Protein AF-A0A0R3MGW6-F1 (afdb_monomer_lite)

Secondary structure (DSSP, 8-state):
--HHHHHHHHHHHHHHHHHHT-HHHHHHHHHHHHHTTS-SS--S--S------EEE-TTS-EEES-HHHHHHHS-----S-----------------

Radius of gyration: 27.85 Å; chains: 1; bounding box: 47×80×57 Å

pLDDT: mean 71.76, std 18.61, range [42.38, 97.38]

Foldseek 3Di:
DDLVVLLVCLVVQLVVCVVVVNVVSNVSSVVSNVVSVDDPDDPPDDPPDPQQDWDADPVRDTDGPDPVVVVVVVPPPPPDDDPDDDPPDPPPDDDDD

Structure (mmCIF, N/CA/C/O backbone):
data_AF-A0A0R3MGW6-F1
#
_entry.id   AF-A0A0R3MGW6-F1
#
loop_
_atom_site.group_PDB
_atom_site.id
_atom_site.type_symbol
_atom_site.label_atom_id
_atom_site.label_alt_id
_atom_site.label_comp_id
_atom_site.label_asym_id
_atom_site.label_entity_id
_atom_site.label_seq_id
_atom_site.pdbx_PDB_ins_code
_atom_site.Cartn_x
_atom_site.Cartn_y
_atom_site.Cartn_z
_atom_site.occupancy
_atom_site.B_iso_or_equiv
_atom_site.auth_seq_id
_atom_site.auth_comp_id
_atom_site.auth_asym_id
_atom_site.auth_atom_id
_atom_site.pdbx_PDB_model_num
ATOM 1 N N . MET A 1 1 ? 17.861 -0.201 8.178 1.00 60.50 1 MET A N 1
ATOM 2 C CA . MET A 1 1 ? 17.285 -1.544 7.972 1.00 60.50 1 MET A CA 1
ATOM 3 C C . MET A 1 1 ? 16.841 -1.646 6.514 1.00 60.50 1 MET A C 1
ATOM 5 O O . MET A 1 1 ? 17.104 -0.717 5.761 1.00 60.50 1 MET A O 1
ATOM 9 N N . SER A 1 2 ? 16.320 -2.786 6.049 1.00 82.12 2 SER A N 1
ATOM 10 C CA . SER A 1 2 ? 15.830 -2.898 4.665 1.00 82.12 2 SER A CA 1
ATOM 11 C C . SER A 1 2 ? 14.395 -2.380 4.576 1.00 82.12 2 SER A C 1
ATOM 13 O O . SER A 1 2 ? 13.575 -2.747 5.414 1.00 82.12 2 SER A O 1
ATOM 15 N N . LYS A 1 3 ? 14.057 -1.643 3.509 1.00 82.44 3 LYS A N 1
ATOM 16 C CA . LYS A 1 3 ? 12.696 -1.125 3.250 1.00 82.44 3 LYS A CA 1
ATOM 17 C C . LYS A 1 3 ? 11.611 -2.208 3.261 1.00 82.44 3 LYS A C 1
ATOM 19 O O . LYS A 1 3 ? 10.442 -1.922 3.490 1.00 82.44 3 LYS A O 1
ATOM 24 N N . PHE A 1 4 ? 11.981 -3.460 2.983 1.00 85.62 4 PHE A N 1
ATOM 25 C CA . PHE A 1 4 ? 11.061 -4.593 3.079 1.00 85.62 4 PHE A CA 1
ATOM 26 C C . PHE A 1 4 ? 10.688 -4.918 4.532 1.00 85.62 4 PHE A C 1
ATOM 28 O O . PHE A 1 4 ? 9.523 -5.179 4.813 1.00 85.62 4 PHE A O 1
ATOM 35 N N . HIS A 1 5 ? 11.663 -4.872 5.447 1.00 87.00 5 HIS A N 1
ATOM 36 C CA . HIS A 1 5 ? 11.418 -5.109 6.872 1.00 87.00 5 HIS A CA 1
ATOM 37 C C . HIS A 1 5 ? 10.569 -3.982 7.466 1.00 87.00 5 HIS A C 1
ATOM 39 O O . HIS A 1 5 ? 9.573 -4.263 8.116 1.00 87.00 5 HIS A O 1
ATOM 45 N N . GLU A 1 6 ? 10.875 -2.727 7.131 1.00 87.56 6 GLU A N 1
ATOM 46 C CA . GLU A 1 6 ? 10.108 -1.555 7.585 1.00 87.56 6 GLU A CA 1
ATOM 47 C C . GLU A 1 6 ? 8.632 -1.632 7.153 1.00 87.56 6 GLU A C 1
ATOM 49 O O . GLU A 1 6 ? 7.725 -1.394 7.948 1.00 87.56 6 GLU A O 1
ATOM 54 N N . LYS A 1 7 ? 8.361 -2.061 5.912 1.00 90.75 7 LYS A N 1
ATOM 55 C CA . LYS A 1 7 ? 6.985 -2.276 5.430 1.00 90.75 7 LYS A CA 1
ATOM 56 C C . LYS A 1 7 ? 6.279 -3.437 6.129 1.00 90.75 7 LYS A C 1
ATOM 58 O O . LYS A 1 7 ? 5.091 -3.327 6.424 1.00 90.75 7 LYS A O 1
ATOM 63 N N . ALA A 1 8 ? 6.984 -4.540 6.375 1.00 93.00 8 ALA A N 1
ATOM 64 C CA . ALA A 1 8 ? 6.424 -5.692 7.076 1.00 93.00 8 ALA A CA 1
ATOM 65 C C . ALA A 1 8 ? 6.075 -5.347 8.533 1.00 93.00 8 ALA A C 1
ATOM 67 O O . ALA A 1 8 ? 5.005 -5.716 9.018 1.00 93.00 8 ALA A O 1
ATOM 68 N N . GLU A 1 9 ? 6.937 -4.590 9.211 1.00 92.75 9 GLU A N 1
ATOM 69 C CA . GLU A 1 9 ? 6.697 -4.082 10.563 1.00 92.75 9 GLU A CA 1
ATOM 70 C C . GLU A 1 9 ? 5.496 -3.132 10.595 1.00 92.75 9 GLU A C 1
ATOM 72 O O . GLU A 1 9 ? 4.579 -3.327 11.395 1.00 92.75 9 GLU A O 1
ATOM 77 N N . ALA A 1 10 ? 5.440 -2.174 9.667 1.00 94.62 10 ALA A N 1
ATOM 78 C CA . ALA A 1 10 ? 4.328 -1.239 9.534 1.00 94.62 10 ALA A CA 1
ATOM 79 C C . ALA A 1 10 ? 2.981 -1.959 9.329 1.00 94.62 10 ALA A C 1
ATOM 81 O O . ALA A 1 10 ? 1.997 -1.673 10.014 1.00 94.62 10 ALA A O 1
ATOM 82 N N . GLN A 1 11 ? 2.943 -2.951 8.435 1.00 95.00 11 GLN A N 1
ATOM 83 C CA . GLN A 1 11 ? 1.746 -3.757 8.195 1.00 95.00 11 GLN A CA 1
ATOM 84 C C . GLN A 1 11 ? 1.352 -4.574 9.433 1.00 95.00 11 GLN A C 1
ATOM 86 O O . GLN A 1 11 ? 0.171 -4.656 9.774 1.00 95.00 11 GLN A O 1
ATOM 91 N N . THR A 1 12 ? 2.332 -5.152 10.127 1.00 95.81 12 THR A N 1
ATOM 92 C CA . THR A 1 12 ? 2.097 -5.940 11.344 1.00 95.81 12 THR A CA 1
ATOM 93 C C . THR A 1 12 ? 1.451 -5.085 12.435 1.00 95.81 12 THR A C 1
ATOM 95 O O . THR A 1 12 ? 0.478 -5.519 13.051 1.00 95.81 12 THR A O 1
ATOM 98 N N . LYS A 1 13 ? 1.913 -3.840 12.618 1.00 97.00 13 LYS A N 1
ATOM 99 C CA . LYS A 1 13 ? 1.319 -2.884 13.568 1.00 97.00 13 LYS A CA 1
ATOM 100 C C . LYS A 1 13 ? -0.133 -2.554 13.242 1.00 97.00 13 LYS A C 1
ATOM 102 O O . LYS A 1 13 ? -0.968 -2.553 14.139 1.00 97.00 13 LYS A O 1
ATOM 107 N N . GLN A 1 14 ? -0.464 -2.359 11.965 1.00 96.12 14 GLN A N 1
ATOM 108 C CA . GLN A 1 14 ? -1.852 -2.111 11.561 1.00 96.12 14 GLN A CA 1
ATOM 109 C C . GLN A 1 14 ? -2.765 -3.301 11.875 1.00 96.12 14 GLN A C 1
ATOM 111 O O . GLN A 1 14 ? -3.852 -3.108 12.415 1.00 96.12 14 GLN A O 1
ATOM 116 N N . ILE A 1 15 ? -2.325 -4.524 11.558 1.00 96.75 15 ILE A N 1
ATOM 117 C CA . ILE A 1 15 ? -3.109 -5.743 11.801 1.00 96.75 15 ILE A CA 1
ATOM 118 C C . ILE A 1 15 ? -3.320 -5.945 13.306 1.00 96.75 15 ILE A C 1
ATOM 120 O O . ILE A 1 15 ? -4.451 -6.129 13.749 1.00 96.75 15 ILE A O 1
ATOM 124 N N . ILE A 1 16 ? -2.251 -5.867 14.105 1.00 97.31 16 ILE A N 1
ATOM 125 C CA . ILE A 1 16 ? -2.330 -6.041 15.562 1.00 97.31 16 ILE A CA 1
ATOM 126 C C . ILE A 1 16 ? -3.162 -4.932 16.211 1.00 97.31 16 ILE A C 1
ATOM 128 O O . ILE A 1 16 ? -4.022 -5.232 17.035 1.00 97.31 16 ILE A O 1
ATOM 132 N N . GLY A 1 17 ? -2.978 -3.674 15.806 1.00 97.31 17 GLY A N 1
ATOM 133 C CA . GLY A 1 17 ? -3.750 -2.550 16.332 1.00 97.31 17 GLY A CA 1
ATOM 134 C C . GLY A 1 17 ? -5.251 -2.692 16.073 1.00 97.31 17 GLY A C 1
ATOM 135 O O . GLY A 1 17 ? -6.045 -2.485 16.984 1.00 97.31 17 GLY A O 1
ATOM 136 N N . GLN A 1 18 ? -5.657 -3.149 14.881 1.00 96.31 18 GLN A N 1
ATOM 137 C CA . GLN A 1 18 ? -7.070 -3.438 14.592 1.00 96.31 18 GLN A CA 1
ATOM 138 C C . GLN A 1 18 ? -7.623 -4.565 15.467 1.00 96.31 18 GLN A C 1
ATOM 140 O O . GLN A 1 18 ? -8.745 -4.458 15.955 1.00 96.31 18 GLN A O 1
ATOM 145 N N . MET A 1 19 ? -6.842 -5.630 15.686 1.00 95.94 19 MET A N 1
ATOM 146 C CA . MET A 1 19 ? -7.259 -6.749 16.539 1.00 95.94 19 MET A CA 1
ATOM 147 C C . MET A 1 19 ? -7.439 -6.333 18.003 1.00 95.94 19 MET A C 1
ATOM 149 O O . MET A 1 19 ? -8.319 -6.859 18.679 1.00 95.94 19 MET A O 1
ATOM 153 N N . LEU A 1 20 ? -6.612 -5.406 18.492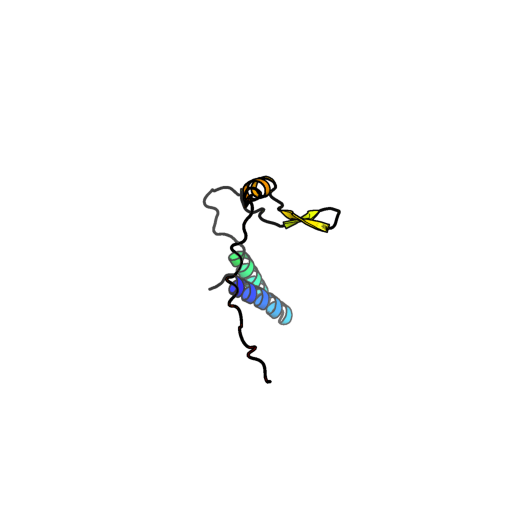 1.00 96.62 20 LEU A N 1
ATOM 154 C CA . LEU A 1 20 ? -6.650 -4.926 19.875 1.00 96.62 20 LEU A CA 1
ATOM 155 C C . LEU A 1 20 ? -7.589 -3.729 20.086 1.00 96.62 20 LEU A C 1
ATOM 157 O O . LEU A 1 20 ? -7.896 -3.402 21.229 1.00 96.62 20 LEU A O 1
ATOM 161 N N . GLY A 1 21 ? -8.036 -3.073 19.012 1.00 96.50 21 GLY A N 1
ATOM 162 C CA . GLY A 1 21 ? -8.731 -1.786 19.098 1.00 96.50 21 GLY A CA 1
ATOM 163 C C . GLY A 1 21 ? -7.813 -0.629 19.512 1.00 96.50 21 GLY A C 1
ATOM 164 O O . GLY A 1 21 ? -8.290 0.363 20.054 1.00 96.50 21 GLY A O 1
ATOM 165 N N . ASP A 1 22 ? -6.503 -0.755 19.283 1.00 97.38 22 ASP A N 1
ATOM 166 C CA . ASP A 1 22 ? -5.516 0.288 19.569 1.00 97.38 22 ASP A CA 1
ATOM 167 C C . ASP A 1 22 ? -5.311 1.174 18.334 1.00 97.38 22 ASP A C 1
ATOM 169 O O . ASP A 1 22 ? -4.546 0.859 17.417 1.00 97.38 22 ASP A O 1
ATOM 173 N N . GLU A 1 23 ? -6.020 2.301 18.308 1.00 95.69 23 GLU A N 1
ATOM 174 C CA . GLU A 1 23 ? -5.964 3.258 17.203 1.00 95.69 23 GLU A CA 1
ATOM 175 C C . GLU A 1 23 ? -4.588 3.917 17.050 1.00 95.69 23 GLU A C 1
ATOM 177 O O . GLU A 1 23 ? -4.195 4.231 15.923 1.00 95.69 23 GLU A O 1
ATOM 182 N N . LEU A 1 24 ? -3.831 4.087 18.142 1.00 96.88 24 LEU A N 1
ATOM 183 C CA . LEU A 1 24 ? -2.495 4.685 18.092 1.00 96.88 24 LEU A CA 1
ATOM 184 C C . LEU A 1 24 ? -1.525 3.754 17.373 1.00 96.88 24 LEU A C 1
ATOM 186 O O . LEU A 1 24 ? -0.777 4.203 16.507 1.00 96.88 24 LEU A O 1
ATOM 190 N N . LEU A 1 25 ? -1.596 2.454 17.660 1.00 96.06 25 LEU A N 1
ATOM 191 C CA . LEU A 1 25 ? -0.767 1.455 16.991 1.00 96.06 25 LEU A CA 1
ATOM 192 C C . LEU A 1 25 ? -1.118 1.322 15.502 1.00 96.06 25 LEU A C 1
ATOM 194 O O . LEU A 1 25 ? -0.233 1.199 14.650 1.00 96.06 25 LEU A O 1
ATOM 198 N N . VAL A 1 26 ? -2.412 1.388 15.164 1.00 96.56 26 VAL A N 1
ATOM 199 C CA . VAL A 1 26 ? -2.852 1.431 13.760 1.00 96.56 26 VAL A CA 1
ATOM 200 C C . VAL A 1 26 ? -2.296 2.667 13.059 1.00 96.56 26 VAL A C 1
ATOM 202 O O . VAL A 1 26 ? -1.847 2.570 11.915 1.00 96.56 26 VAL A O 1
ATOM 205 N N . GLN A 1 27 ? -2.333 3.822 13.722 1.00 94.06 27 GLN A N 1
ATOM 206 C CA . GLN A 1 27 ? -1.835 5.074 13.170 1.00 94.06 27 GLN A CA 1
ATOM 207 C C . GLN A 1 27 ? -0.314 5.038 12.978 1.00 94.06 27 GLN A C 1
ATOM 209 O O . GLN A 1 27 ? 0.161 5.346 11.888 1.00 94.06 27 GLN A O 1
ATOM 214 N N . GLU A 1 28 ? 0.434 4.532 13.958 1.00 92.88 28 GLU A N 1
ATOM 215 C CA . GLU A 1 28 ? 1.881 4.329 13.859 1.00 92.88 28 GLU A CA 1
ATOM 216 C C . GLU A 1 28 ? 2.241 3.420 12.675 1.00 92.88 28 GLU A C 1
ATOM 218 O O . GLU A 1 28 ? 3.127 3.733 11.879 1.00 92.88 28 GLU A O 1
ATOM 223 N N . GLY A 1 29 ? 1.509 2.317 12.494 1.00 93.00 29 GLY A N 1
ATOM 224 C CA . GLY A 1 29 ? 1.695 1.435 11.346 1.00 93.00 29 GLY A CA 1
ATOM 225 C C . GLY A 1 29 ? 1.393 2.110 10.002 1.00 93.00 29 GLY A C 1
ATOM 226 O O . GLY A 1 29 ? 1.996 1.760 8.988 1.00 93.00 29 GLY A O 1
ATOM 227 N N . LYS A 1 30 ? 0.475 3.082 9.944 1.00 93.00 30 LYS A N 1
ATOM 228 C CA . LYS A 1 30 ? 0.213 3.866 8.721 1.00 93.00 30 LYS A CA 1
ATOM 229 C C . LYS A 1 30 ? 1.324 4.870 8.447 1.00 93.00 30 LYS A C 1
ATOM 231 O O . LYS A 1 30 ? 1.736 5.008 7.296 1.00 93.00 30 LYS A O 1
ATOM 236 N N . ASP A 1 31 ? 1.811 5.541 9.481 1.00 91.56 31 ASP A N 1
ATOM 237 C CA . ASP A 1 31 ? 2.854 6.555 9.354 1.00 91.56 31 ASP A CA 1
ATOM 238 C C . ASP A 1 31 ? 4.187 5.912 8.945 1.00 91.56 31 ASP A C 1
ATOM 240 O O . ASP A 1 31 ? 4.819 6.370 7.997 1.00 91.56 31 ASP A O 1
ATOM 244 N N . GLN A 1 32 ? 4.532 4.753 9.513 1.00 88.88 32 GLN A N 1
ATOM 245 C CA . GLN A 1 32 ? 5.711 3.981 9.096 1.00 88.88 32 GLN A CA 1
ATOM 246 C C . GLN A 1 32 ? 5.594 3.444 7.669 1.00 88.88 32 GLN A C 1
ATOM 248 O O . GLN A 1 32 ? 6.571 3.416 6.921 1.00 88.88 32 GLN A O 1
ATOM 253 N N . GLN A 1 33 ? 4.391 3.043 7.249 1.00 88.38 33 GLN A N 1
ATOM 254 C CA . GLN A 1 33 ? 4.165 2.645 5.863 1.00 88.38 33 GLN A CA 1
ATOM 255 C C . GLN A 1 33 ? 4.356 3.830 4.910 1.00 88.38 33 GLN A C 1
ATOM 257 O O . GLN A 1 33 ? 4.906 3.642 3.822 1.00 88.38 33 GLN A O 1
ATOM 262 N N . ARG A 1 34 ? 3.903 5.030 5.297 1.00 86.19 34 ARG A N 1
ATOM 263 C CA . ARG A 1 34 ? 4.097 6.260 4.522 1.00 86.19 34 ARG A CA 1
ATOM 264 C C . ARG A 1 34 ? 5.566 6.622 4.438 1.00 86.19 34 ARG A C 1
ATOM 266 O O . ARG A 1 34 ? 6.037 6.782 3.328 1.00 86.19 34 ARG A O 1
ATOM 273 N N . GLU A 1 35 ? 6.297 6.630 5.541 1.00 82.56 35 GLU A N 1
ATOM 274 C CA . GLU A 1 35 ? 7.733 6.930 5.563 1.00 82.56 35 GLU A CA 1
ATOM 275 C C . GLU A 1 35 ? 8.552 5.925 4.732 1.00 82.56 35 GLU A C 1
ATOM 277 O O . GLU A 1 35 ? 9.406 6.304 3.936 1.00 82.56 35 GLU A O 1
ATOM 282 N N . ALA A 1 36 ? 8.220 4.631 4.802 1.00 79.94 36 ALA A N 1
ATOM 283 C CA . ALA A 1 36 ? 8.861 3.602 3.979 1.00 79.94 36 ALA A CA 1
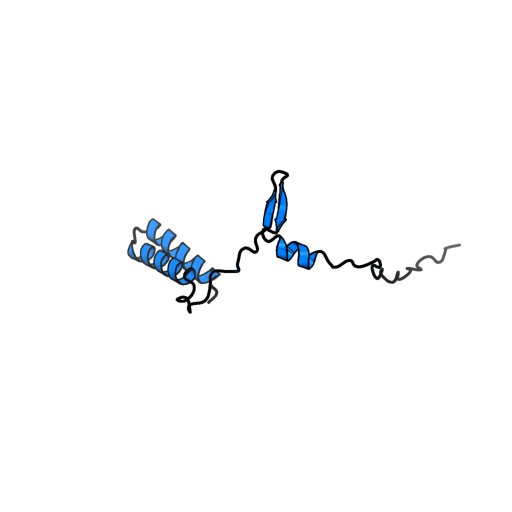ATOM 284 C C . ALA A 1 36 ? 8.451 3.648 2.487 1.00 79.94 36 ALA A C 1
ATOM 286 O O . ALA A 1 36 ? 9.027 2.933 1.651 1.00 79.94 36 ALA A O 1
ATOM 287 N N . THR A 1 37 ? 7.421 4.431 2.145 1.00 70.94 37 THR A N 1
ATOM 288 C CA . THR A 1 37 ? 6.894 4.596 0.779 1.00 70.94 37 THR A CA 1
ATOM 289 C C . THR A 1 37 ? 7.203 5.973 0.198 1.00 70.94 37 THR A C 1
ATOM 291 O O . THR A 1 37 ? 7.339 6.072 -1.022 1.00 70.94 37 THR A O 1
ATOM 294 N N . GLU A 1 38 ? 7.378 6.999 1.030 1.00 66.00 38 GLU A N 1
ATOM 295 C CA . GLU A 1 38 ? 7.865 8.305 0.625 1.00 66.00 38 GLU A CA 1
ATOM 296 C C . GLU A 1 38 ? 9.320 8.151 0.165 1.00 66.00 38 GLU A C 1
ATOM 298 O O . GLU A 1 38 ? 10.198 7.733 0.926 1.00 66.00 38 GLU A O 1
ATOM 303 N N . PRO A 1 39 ? 9.621 8.434 -1.113 1.00 53.53 39 PRO A N 1
ATOM 304 C CA . PRO A 1 39 ? 10.976 8.820 -1.448 1.00 53.53 39 PRO A CA 1
ATOM 305 C C . PRO A 1 39 ? 11.276 10.117 -0.681 1.00 53.53 39 PRO A C 1
ATOM 307 O O . PRO A 1 39 ? 10.383 10.950 -0.534 1.00 53.53 39 PRO A O 1
ATOM 310 N N . GLU A 1 40 ? 12.510 10.284 -0.194 1.00 53.81 40 GLU A N 1
ATOM 311 C CA . GLU A 1 40 ? 12.991 11.556 0.364 1.00 53.81 40 GLU A CA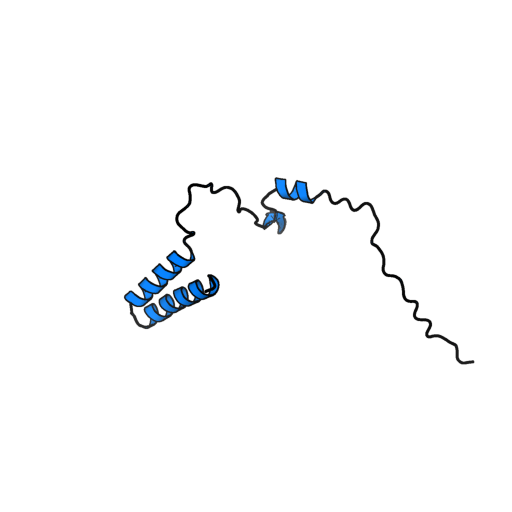 1
ATOM 312 C C . GLU A 1 40 ? 12.466 12.768 -0.427 1.00 53.81 40 GLU A C 1
ATOM 314 O O . GLU A 1 40 ? 12.290 12.646 -1.649 1.00 53.81 40 GLU A O 1
ATOM 319 N N . PRO A 1 41 ? 12.230 13.930 0.226 1.00 51.84 41 PRO A N 1
ATOM 320 C CA . PRO A 1 41 ? 11.671 15.102 -0.436 1.00 51.84 41 PRO A CA 1
ATOM 321 C C . PRO A 1 41 ? 12.404 15.340 -1.756 1.00 51.84 41 PRO A C 1
ATOM 323 O O . PRO A 1 41 ? 13.640 15.339 -1.770 1.00 51.84 41 PRO A O 1
ATOM 326 N N . PRO A 1 42 ? 11.677 15.507 -2.875 1.00 44.50 42 PRO A N 1
ATOM 327 C CA . PRO A 1 42 ? 12.297 15.546 -4.180 1.00 44.50 42 PRO A CA 1
ATOM 328 C C . PRO A 1 42 ? 13.249 16.736 -4.216 1.00 44.50 42 PRO A C 1
ATOM 330 O O . PRO A 1 42 ? 12.835 17.896 -4.296 1.00 44.50 42 PRO A O 1
ATOM 333 N N . ALA A 1 43 ? 14.551 16.448 -4.219 1.00 44.97 43 ALA A N 1
ATOM 334 C CA . ALA A 1 43 ? 15.485 17.295 -4.926 1.00 44.97 43 ALA A CA 1
ATOM 335 C C . ALA A 1 43 ? 14.893 17.452 -6.331 1.00 44.97 43 ALA A C 1
ATOM 337 O O . ALA A 1 43 ? 14.803 16.480 -7.078 1.00 44.97 43 ALA A O 1
ATOM 338 N N . LYS A 1 44 ? 14.365 18.648 -6.619 1.00 49.97 44 LYS A N 1
ATOM 339 C CA . LYS A 1 44 ? 13.735 19.039 -7.885 1.00 49.97 44 LYS A CA 1
ATOM 340 C C . LYS A 1 44 ? 14.474 18.385 -9.056 1.00 49.97 44 LYS A C 1
ATOM 342 O O . LYS A 1 44 ? 15.565 18.818 -9.415 1.00 49.97 44 LYS A O 1
ATOM 347 N N . GLY A 1 45 ? 13.895 17.328 -9.617 1.00 42.38 45 GLY A N 1
ATOM 348 C CA . GLY A 1 45 ? 14.661 16.438 -10.483 1.00 42.38 45 GLY A CA 1
ATOM 349 C C . GLY A 1 45 ? 13.836 15.330 -11.120 1.00 42.38 45 GLY A C 1
ATOM 350 O O . GLY A 1 45 ? 14.208 14.174 -11.010 1.00 42.38 45 GLY A O 1
ATOM 351 N N . LYS A 1 46 ? 12.752 15.716 -11.801 1.00 44.31 46 LYS A N 1
ATOM 352 C CA . LYS A 1 46 ? 12.133 15.009 -12.937 1.00 44.31 46 LYS A CA 1
ATOM 353 C C . LYS A 1 46 ? 11.722 13.542 -12.718 1.00 44.31 46 LYS A C 1
ATOM 355 O O . LYS A 1 46 ? 12.509 12.610 -12.864 1.00 44.31 46 LYS A O 1
ATOM 360 N N . ASP A 1 47 ? 10.416 13.370 -12.539 1.00 49.34 47 ASP A N 1
ATOM 361 C CA . ASP A 1 47 ? 9.644 12.149 -12.800 1.00 49.34 47 ASP A CA 1
ATOM 362 C C . ASP A 1 47 ? 9.660 11.740 -14.290 1.00 49.34 47 ASP A C 1
ATOM 364 O O . ASP A 1 47 ? 8.639 11.728 -14.970 1.00 49.34 47 ASP A O 1
ATOM 368 N N . GLU A 1 48 ? 10.823 11.377 -14.827 1.00 53.12 48 GLU A N 1
ATOM 369 C CA . GLU A 1 48 ? 10.951 10.824 -16.180 1.00 53.12 48 GLU A CA 1
ATOM 370 C C . GLU A 1 48 ? 11.917 9.632 -16.143 1.00 53.12 48 GLU A C 1
ATOM 372 O O . GLU A 1 48 ? 13.117 9.799 -16.344 1.00 53.12 48 GLU A O 1
ATOM 377 N N . GLY A 1 49 ? 11.444 8.405 -15.871 1.00 52.62 49 GLY A N 1
ATOM 378 C CA . GLY A 1 49 ? 12.326 7.251 -16.124 1.00 52.62 49 GLY A CA 1
ATOM 379 C C . GLY A 1 49 ? 12.084 5.906 -15.447 1.00 52.62 49 GLY A C 1
ATOM 380 O O . GLY A 1 49 ? 13.033 5.125 -15.365 1.00 52.62 49 GLY A O 1
ATOM 381 N N . LYS A 1 50 ? 10.884 5.572 -14.961 1.00 60.47 50 LYS A N 1
ATOM 382 C CA . LYS A 1 50 ? 10.644 4.232 -14.382 1.00 60.47 50 LYS A CA 1
ATOM 383 C C . LYS A 1 50 ? 9.396 3.540 -14.920 1.00 60.47 50 LYS A C 1
ATOM 385 O O . LYS A 1 50 ? 8.613 3.011 -14.146 1.00 60.47 50 LYS A O 1
ATOM 390 N N . ASP A 1 51 ? 9.248 3.476 -16.240 1.00 58.00 51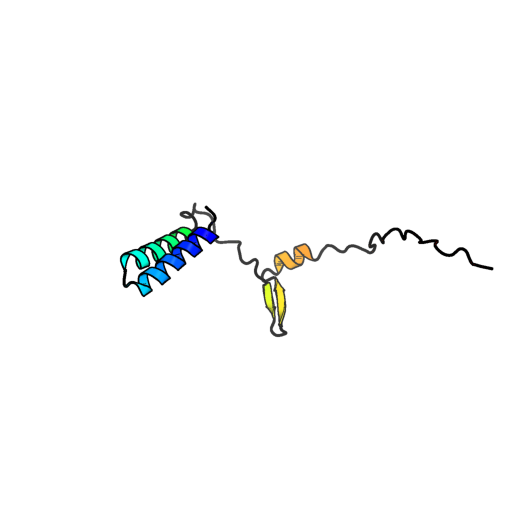 ASP A N 1
ATOM 391 C CA . ASP A 1 51 ? 8.263 2.586 -16.875 1.00 58.00 51 ASP A CA 1
ATOM 392 C C . ASP A 1 51 ? 8.958 1.374 -17.526 1.00 58.00 51 ASP A C 1
ATOM 394 O O . ASP A 1 51 ? 8.858 1.106 -18.718 1.00 58.00 51 ASP A O 1
ATOM 398 N N . GLN A 1 52 ? 9.740 0.646 -16.718 1.00 62.62 52 GLN A N 1
ATOM 399 C CA . GLN A 1 52 ? 10.534 -0.525 -17.135 1.00 62.62 52 GLN A CA 1
ATOM 400 C C . GLN A 1 52 ? 9.722 -1.838 -17.133 1.00 62.62 52 GLN A C 1
ATOM 402 O O . GLN A 1 52 ? 10.286 -2.926 -17.021 1.00 62.62 52 GLN A O 1
ATOM 407 N N . GLY A 1 53 ? 8.392 -1.747 -17.197 1.00 73.38 53 GLY A N 1
ATOM 408 C CA . GLY A 1 53 ? 7.488 -2.892 -17.088 1.00 73.38 53 GLY A CA 1
ATOM 409 C C . GLY A 1 53 ? 7.376 -3.732 -18.364 1.00 73.38 53 GLY A C 1
ATOM 410 O O . GLY A 1 53 ? 7.668 -3.277 -19.473 1.00 73.38 53 GLY A O 1
ATOM 411 N N . ILE A 1 54 ? 6.896 -4.964 -18.194 1.00 72.88 54 ILE A N 1
ATOM 412 C CA . ILE A 1 54 ? 6.461 -5.861 -19.270 1.00 72.88 54 ILE A CA 1
ATOM 413 C C . ILE A 1 54 ? 4.931 -5.796 -19.323 1.00 72.88 54 ILE A C 1
ATOM 415 O O . ILE A 1 54 ? 4.268 -5.934 -18.296 1.00 72.88 54 ILE A O 1
ATOM 419 N N . VAL 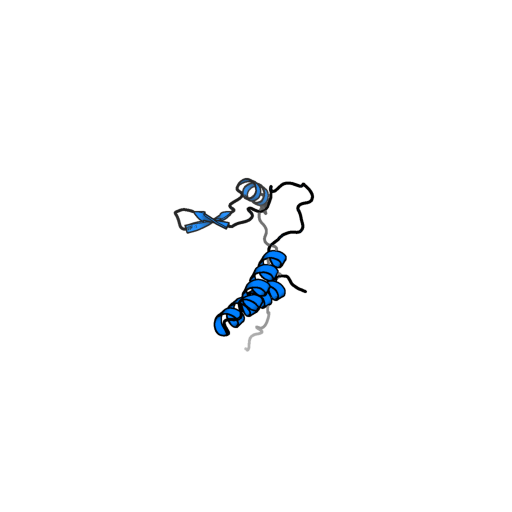A 1 55 ? 4.369 -5.568 -20.505 1.00 80.50 55 VAL A N 1
ATOM 420 C CA . VAL A 1 55 ? 2.923 -5.535 -20.762 1.00 80.50 55 VAL A CA 1
ATOM 421 C C . VAL A 1 55 ? 2.536 -6.697 -21.668 1.00 80.50 55 VAL A C 1
ATOM 423 O O . VAL A 1 55 ? 3.317 -7.091 -22.527 1.00 80.50 55 VAL A O 1
ATOM 426 N N . ARG A 1 56 ? 1.341 -7.265 -21.494 1.00 86.31 56 ARG A N 1
ATOM 427 C CA . ARG A 1 56 ? 0.831 -8.320 -22.384 1.00 86.31 56 ARG A CA 1
ATOM 428 C C . ARG A 1 56 ? 0.000 -7.704 -23.505 1.00 86.31 56 ARG A C 1
ATOM 430 O O . ARG A 1 56 ? -0.849 -6.860 -23.229 1.00 86.31 56 ARG A O 1
ATOM 437 N N . ASP A 1 57 ? 0.266 -8.104 -24.748 1.00 81.00 57 ASP A N 1
ATOM 438 C CA . ASP A 1 57 ? -0.562 -7.735 -25.899 1.00 81.00 57 ASP A CA 1
ATOM 439 C C . ASP A 1 57 ? -1.911 -8.482 -25.871 1.00 81.00 57 ASP A C 1
ATOM 441 O O . ASP A 1 57 ? -2.135 -9.374 -25.053 1.00 81.00 57 ASP A O 1
ATOM 445 N N . GLU A 1 58 ? -2.831 -8.126 -26.767 1.00 80.62 58 GLU A N 1
ATOM 446 C CA . GLU A 1 58 ? -4.167 -8.745 -26.867 1.00 80.62 58 GLU A CA 1
ATOM 447 C C . GLU A 1 58 ? -4.119 -10.252 -27.179 1.00 80.62 58 GLU A C 1
ATOM 449 O O . GLU A 1 58 ? -5.090 -10.973 -26.966 1.00 80.62 58 GLU A O 1
ATOM 454 N N . ARG A 1 59 ? -2.968 -10.744 -27.655 1.00 84.12 59 ARG A N 1
ATOM 455 C CA . ARG A 1 59 ? -2.688 -12.164 -27.906 1.00 84.12 59 ARG A CA 1
ATOM 456 C C . ARG A 1 59 ? -1.993 -12.831 -26.713 1.00 84.12 59 ARG A C 1
ATOM 458 O O . ARG A 1 59 ? -1.581 -13.983 -26.813 1.00 84.12 59 ARG A O 1
ATOM 465 N N . GLY A 1 60 ? -1.851 -12.120 -25.594 1.00 81.44 60 GLY A N 1
ATOM 466 C CA . GLY A 1 60 ? -1.218 -12.586 -24.364 1.00 81.44 60 GLY A CA 1
ATOM 467 C C . GLY A 1 60 ? 0.312 -12.591 -24.393 1.00 81.44 60 GLY A C 1
ATOM 468 O O . GLY A 1 60 ? 0.924 -13.109 -23.461 1.00 81.44 60 GLY A O 1
ATOM 469 N N . GLN A 1 61 ? 0.948 -12.033 -25.423 1.00 82.50 61 GLN A N 1
ATOM 470 C CA . GLN A 1 61 ? 2.402 -12.024 -25.550 1.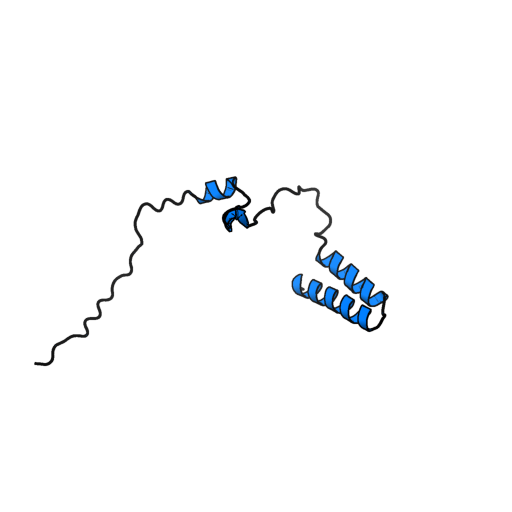00 82.50 61 GLN A CA 1
ATOM 471 C C . GLN A 1 61 ? 3.019 -10.889 -24.743 1.00 82.50 61 GLN A C 1
ATOM 473 O O . GLN A 1 61 ? 2.602 -9.736 -24.834 1.00 82.50 61 GLN A O 1
ATOM 478 N N . GLU A 1 62 ? 4.053 -11.217 -23.981 1.00 82.38 62 GLU A N 1
ATOM 479 C CA . GLU A 1 62 ? 4.790 -10.267 -23.157 1.00 82.38 62 GLU A CA 1
ATOM 480 C C . GLU A 1 62 ? 5.697 -9.374 -24.019 1.00 82.38 62 GLU A C 1
ATOM 482 O O . GLU A 1 62 ? 6.562 -9.849 -24.751 1.00 82.38 62 GLU A O 1
ATOM 487 N N . GLN A 1 63 ? 5.475 -8.063 -23.939 1.00 79.06 63 GLN A N 1
ATOM 488 C CA . GLN A 1 63 ? 6.182 -7.017 -24.669 1.00 79.06 63 GLN A CA 1
ATOM 489 C C . GLN A 1 63 ? 6.756 -5.988 -23.686 1.00 79.06 63 GLN A C 1
ATOM 491 O O . GLN A 1 63 ? 6.084 -5.616 -22.720 1.00 79.06 63 GLN A O 1
ATOM 496 N N . PRO A 1 64 ? 7.976 -5.473 -23.908 1.00 78.69 64 PRO A N 1
ATOM 497 C CA . PRO A 1 64 ? 8.477 -4.335 -23.150 1.00 78.69 64 PRO A CA 1
ATOM 498 C C . PRO A 1 64 ? 7.556 -3.130 -23.350 1.00 78.69 64 PRO A C 1
ATOM 500 O O . PRO A 1 64 ? 7.178 -2.811 -24.479 1.00 78.69 64 PRO A O 1
ATOM 503 N N . ARG A 1 65 ? 7.216 -2.430 -22.267 1.00 76.06 65 ARG A N 1
ATOM 504 C CA . ARG A 1 65 ? 6.401 -1.210 -22.349 1.00 76.06 65 ARG A CA 1
ATOM 505 C C . ARG A 1 65 ? 7.138 -0.075 -23.071 1.00 76.06 65 ARG A C 1
ATOM 507 O O . ARG A 1 65 ? 6.524 0.703 -23.797 1.00 76.06 65 ARG A O 1
ATOM 514 N N . ASP A 1 66 ? 8.462 -0.047 -22.933 1.00 77.94 66 ASP A N 1
ATOM 515 C CA . ASP A 1 66 ? 9.366 0.867 -23.630 1.00 77.94 66 ASP A CA 1
ATOM 516 C C . ASP A 1 66 ? 9.813 0.295 -24.991 1.00 77.94 66 ASP A C 1
ATOM 518 O O . ASP A 1 66 ? 10.711 -0.553 -25.093 1.00 77.94 66 ASP A O 1
ATOM 522 N N . LYS A 1 67 ? 9.182 0.799 -26.056 1.00 70.50 67 LYS A N 1
ATOM 523 C CA . LYS A 1 67 ? 9.447 0.408 -27.448 1.00 70.50 67 LYS A CA 1
ATOM 524 C C . LYS A 1 67 ? 10.803 0.896 -27.967 1.00 70.50 67 LYS A C 1
ATOM 526 O O . LYS A 1 67 ? 11.371 0.252 -28.849 1.00 70.50 67 LYS A O 1
ATOM 531 N N . GLU A 1 68 ? 11.330 2.008 -27.457 1.00 67.81 68 GLU A N 1
ATOM 532 C CA . GLU A 1 68 ? 12.601 2.577 -27.922 1.00 67.81 68 GLU A CA 1
ATOM 533 C C . GLU A 1 68 ? 13.786 1.777 -27.381 1.00 67.81 68 GLU A C 1
ATOM 535 O O . GLU A 1 68 ? 14.727 1.455 -28.114 1.00 67.81 68 GLU A O 1
ATOM 540 N N . ARG A 1 69 ? 13.718 1.375 -26.107 1.00 65.00 69 ARG A N 1
ATOM 541 C CA . ARG A 1 69 ? 14.728 0.500 -25.505 1.00 65.00 69 ARG A CA 1
ATOM 542 C C . ARG A 1 69 ? 14.738 -0.885 -26.145 1.00 65.00 69 ARG A C 1
ATOM 544 O O . ARG A 1 69 ? 15.821 -1.402 -26.409 1.00 65.00 69 ARG A O 1
ATOM 551 N N . ALA A 1 70 ? 13.576 -1.472 -26.439 1.00 63.19 70 ALA A N 1
ATOM 552 C CA . ALA A 1 70 ? 13.495 -2.768 -27.120 1.00 63.19 70 ALA A CA 1
ATOM 553 C C . ALA A 1 70 ? 14.246 -2.762 -28.467 1.00 63.19 70 ALA A C 1
ATOM 555 O O . ALA A 1 70 ? 15.007 -3.684 -28.765 1.00 63.19 70 ALA A O 1
ATOM 556 N N . GLN A 1 71 ? 14.120 -1.676 -29.236 1.00 64.69 71 GLN A N 1
ATOM 557 C CA . GLN A 1 71 ? 14.843 -1.508 -30.500 1.00 64.69 71 GLN A CA 1
ATOM 558 C C . GLN A 1 71 ? 16.359 -1.387 -30.305 1.00 64.69 71 GLN A C 1
ATOM 560 O O . GLN A 1 71 ? 17.122 -1.949 -31.092 1.00 64.69 71 GLN A O 1
ATOM 565 N N . ARG A 1 72 ? 16.815 -0.708 -29.240 1.00 64.56 72 ARG A N 1
ATOM 566 C CA . ARG A 1 72 ? 18.251 -0.586 -28.924 1.00 64.56 72 ARG A CA 1
ATOM 567 C C . ARG A 1 72 ? 18.895 -1.926 -28.550 1.00 64.56 72 ARG A C 1
ATOM 569 O O . ARG A 1 72 ? 20.059 -2.132 -28.873 1.00 64.56 72 ARG A O 1
ATOM 576 N N . VAL A 1 73 ? 18.162 -2.837 -27.902 1.00 59.38 73 VAL A N 1
ATOM 577 C CA . VAL A 1 73 ? 18.683 -4.159 -27.485 1.00 59.38 73 VAL A CA 1
ATOM 578 C C . VAL A 1 73 ? 18.564 -5.212 -28.601 1.00 59.38 73 VAL A C 1
ATOM 580 O O . VAL A 1 73 ? 19.315 -6.183 -28.611 1.00 59.38 73 VAL A O 1
ATOM 583 N N . SER A 1 74 ? 17.687 -5.003 -29.592 1.00 57.12 74 SER A N 1
ATOM 584 C CA . SER A 1 74 ? 17.471 -5.930 -30.719 1.00 57.12 74 SER A CA 1
ATOM 585 C C . SER A 1 74 ? 18.644 -6.033 -31.709 1.00 57.12 74 SER A C 1
ATOM 587 O O . SER A 1 74 ? 18.597 -6.860 -32.617 1.00 57.12 74 SER A O 1
ATOM 589 N N . ARG A 1 75 ? 19.708 -5.234 -31.563 1.00 58.59 75 ARG A N 1
ATOM 590 C CA . ARG A 1 75 ? 20.942 -5.368 -32.356 1.00 58.59 75 ARG A CA 1
ATOM 591 C C . ARG A 1 75 ? 22.055 -6.009 -31.535 1.00 58.59 75 ARG A C 1
ATOM 593 O O . ARG A 1 75 ? 23.092 -5.412 -31.275 1.00 58.59 75 ARG A O 1
ATOM 600 N N . VAL A 1 76 ? 21.842 -7.266 -31.176 1.00 55.06 76 VAL A N 1
ATOM 601 C CA . VAL A 1 76 ? 22.935 -8.234 -31.083 1.00 55.06 76 VAL A CA 1
ATOM 602 C C . VAL A 1 76 ? 22.602 -9.321 -32.092 1.00 55.06 76 VAL A C 1
ATOM 604 O O . VAL A 1 76 ? 22.156 -10.413 -31.754 1.00 55.06 76 VAL A O 1
ATOM 607 N N . ASP A 1 77 ? 22.779 -8.969 -33.363 1.00 49.28 77 ASP A N 1
ATOM 608 C CA . ASP A 1 77 ? 22.975 -9.948 -34.419 1.00 49.28 77 ASP A CA 1
ATOM 609 C C . ASP A 1 77 ? 24.324 -10.621 -34.123 1.00 49.28 77 ASP A C 1
ATOM 611 O O . ASP A 1 77 ? 25.387 -10.167 -34.548 1.00 49.28 77 ASP A O 1
ATOM 615 N N . ARG A 1 78 ? 24.308 -11.652 -33.266 1.00 55.84 78 ARG A N 1
ATOM 616 C CA . ARG A 1 78 ? 25.395 -12.634 -33.208 1.00 55.84 78 ARG A CA 1
ATOM 617 C C . ARG A 1 78 ? 25.280 -13.453 -34.486 1.00 55.84 78 ARG A C 1
ATOM 619 O O . ARG A 1 78 ? 24.778 -14.576 -34.466 1.00 55.84 78 ARG A O 1
ATOM 626 N N . GLY A 1 79 ? 25.739 -12.840 -35.579 1.00 49.25 79 GLY A N 1
ATOM 627 C CA . GLY A 1 79 ? 26.096 -13.524 -36.810 1.00 49.25 79 GLY A CA 1
ATOM 628 C C . GLY A 1 79 ? 26.853 -14.793 -36.440 1.00 49.25 79 GLY A C 1
ATOM 629 O O . GLY A 1 79 ? 27.748 -14.764 -35.594 1.00 49.25 79 GLY A O 1
ATOM 630 N N . GLY A 1 80 ? 26.357 -15.905 -36.974 1.00 57.91 80 GLY A N 1
ATOM 631 C CA . GLY A 1 80 ? 26.495 -17.229 -36.392 1.00 57.91 80 GLY A CA 1
ATOM 632 C C . GLY A 1 80 ? 27.894 -17.597 -35.914 1.00 57.91 80 GLY A C 1
ATOM 633 O O . GLY A 1 80 ? 28.826 -17.605 -36.702 1.00 57.91 80 GLY A O 1
ATOM 634 N N . ASP A 1 81 ? 27.986 -17.965 -34.637 1.00 47.38 81 ASP A N 1
ATOM 635 C CA . ASP A 1 81 ? 28.706 -19.151 -34.159 1.00 47.38 81 ASP A CA 1
ATOM 636 C C . ASP A 1 81 ? 28.410 -19.329 -32.654 1.00 47.38 81 ASP A C 1
ATOM 638 O O . ASP A 1 81 ? 28.744 -18.448 -31.851 1.00 47.38 81 ASP A O 1
ATOM 642 N N . PRO A 1 82 ? 27.762 -20.410 -32.189 1.00 54.22 82 PRO A N 1
ATOM 643 C CA . PRO A 1 82 ? 27.917 -20.800 -30.797 1.00 54.22 82 PRO A CA 1
ATOM 644 C C . PRO A 1 82 ? 29.319 -21.413 -30.653 1.00 54.22 82 PRO A C 1
ATOM 646 O O . PRO A 1 82 ? 29.582 -22.391 -31.350 1.00 54.22 82 PRO A O 1
ATOM 649 N N . PRO A 1 83 ? 30.216 -20.959 -29.748 1.00 54.50 83 PRO A N 1
ATOM 650 C CA . PRO A 1 83 ? 31.410 -21.737 -29.438 1.00 54.50 83 PRO A CA 1
ATOM 651 C C . PRO A 1 83 ? 30.963 -23.041 -28.764 1.00 54.50 83 PRO A C 1
ATOM 653 O O . PRO A 1 83 ? 30.746 -23.135 -27.553 1.00 54.50 83 PRO A O 1
ATOM 656 N N . GLY A 1 84 ? 30.743 -24.037 -29.617 1.00 55.34 84 GLY A N 1
ATOM 657 C CA . GLY A 1 84 ? 30.327 -25.380 -29.296 1.00 55.34 84 GLY A CA 1
ATOM 658 C C . GLY A 1 84 ? 31.398 -26.060 -28.462 1.00 55.34 84 GLY A C 1
ATOM 659 O O . GLY A 1 84 ? 32.595 -26.003 -28.738 1.00 55.34 84 GLY A O 1
ATOM 660 N N . LYS A 1 85 ? 30.925 -26.697 -27.400 1.00 53.59 85 LYS A N 1
ATOM 661 C CA . LYS A 1 85 ? 31.665 -27.497 -26.430 1.00 53.59 85 LYS A CA 1
ATOM 662 C C . LYS A 1 85 ? 32.726 -28.368 -27.118 1.00 53.59 85 LYS A C 1
ATOM 664 O O . LYS A 1 85 ? 32.394 -29.160 -27.998 1.00 53.59 85 LYS A O 1
ATOM 669 N N . LYS A 1 86 ? 33.984 -28.308 -26.656 1.00 54.72 86 LYS A N 1
ATOM 670 C CA . LYS A 1 86 ? 34.977 -29.348 -26.966 1.00 54.72 86 LYS A CA 1
ATOM 671 C C . LYS A 1 86 ? 34.398 -30.688 -26.512 1.00 54.72 86 LYS A C 1
ATOM 673 O O . LYS A 1 86 ? 34.270 -30.937 -25.314 1.00 54.72 86 LYS A O 1
ATOM 678 N N . VAL A 1 87 ? 34.034 -31.534 -27.469 1.00 56.00 87 VAL A N 1
ATOM 679 C CA . VAL A 1 87 ? 33.646 -32.921 -27.230 1.00 56.00 87 VAL A CA 1
ATOM 680 C C . VAL A 1 87 ? 34.869 -33.620 -26.644 1.00 56.00 87 VAL A C 1
ATOM 682 O O . VAL A 1 87 ? 35.803 -33.966 -27.367 1.00 56.00 87 VAL A O 1
ATOM 685 N N . ARG A 1 88 ? 34.904 -33.817 -25.321 1.00 50.00 88 ARG A N 1
ATOM 686 C CA . ARG A 1 88 ? 35.773 -34.846 -24.746 1.00 50.00 88 ARG A CA 1
ATOM 687 C C . ARG A 1 88 ? 35.185 -36.169 -25.219 1.00 50.00 88 ARG A C 1
ATOM 689 O O . ARG A 1 88 ? 34.189 -36.625 -24.671 1.00 50.00 88 ARG A O 1
ATOM 696 N N . ARG A 1 89 ? 35.750 -36.732 -26.292 1.00 45.22 89 ARG A N 1
ATOM 697 C CA . ARG A 1 89 ? 35.478 -38.112 -26.692 1.00 45.22 89 ARG A CA 1
ATOM 698 C C . ARG A 1 89 ? 35.786 -38.998 -25.487 1.00 45.22 89 ARG A C 1
ATOM 700 O O . ARG A 1 89 ? 36.940 -39.140 -25.095 1.00 45.22 89 ARG A O 1
ATOM 707 N N . SER A 1 90 ? 34.739 -39.559 -24.902 1.00 49.81 90 SER A N 1
ATOM 708 C CA . SER A 1 90 ? 34.800 -40.807 -24.162 1.00 49.81 90 SER A CA 1
ATOM 709 C C . SER A 1 90 ? 35.229 -41.895 -25.145 1.00 49.81 90 SER A C 1
ATOM 711 O O . SER A 1 90 ? 34.434 -42.338 -25.969 1.00 49.81 90 SER A O 1
ATOM 713 N N . SER A 1 91 ? 36.496 -42.292 -25.105 1.00 44.59 91 SER A N 1
ATOM 714 C CA . SER A 1 91 ? 36.935 -43.575 -25.651 1.00 44.59 91 SER A CA 1
ATOM 715 C C . SER A 1 91 ? 36.972 -44.580 -24.502 1.00 44.59 91 SER A C 1
ATOM 717 O O . SER A 1 91 ? 38.031 -44.880 -23.956 1.00 44.59 91 SER A O 1
ATOM 719 N N . SER A 1 92 ? 35.795 -45.041 -24.090 1.00 52.84 92 SER A N 1
ATOM 720 C CA . SER A 1 92 ? 35.627 -46.257 -23.296 1.00 52.84 92 SER A CA 1
ATOM 721 C C . SER A 1 92 ? 34.938 -47.278 -24.191 1.00 52.84 92 SER A C 1
ATOM 723 O O . SER A 1 92 ? 33.728 -47.426 -24.120 1.00 52.84 92 SER A O 1
ATOM 725 N N . ASP A 1 93 ? 35.708 -47.890 -25.088 1.00 48.56 93 ASP A N 1
ATOM 726 C CA . ASP A 1 93 ? 35.312 -49.092 -25.826 1.00 48.56 93 ASP A CA 1
ATOM 727 C C . ASP A 1 93 ? 36.582 -49.713 -26.433 1.00 48.56 93 ASP A C 1
ATOM 729 O O . ASP A 1 93 ? 36.987 -49.412 -27.555 1.00 48.56 93 ASP A O 1
ATOM 733 N N . VAL A 1 94 ? 37.285 -50.520 -25.634 1.00 47.50 94 VAL A N 1
ATOM 734 C CA . VAL A 1 94 ? 38.205 -51.538 -26.155 1.00 47.50 94 VAL A CA 1
ATOM 735 C C . VAL A 1 94 ? 37.480 -52.861 -25.987 1.00 47.50 94 VAL A C 1
ATOM 737 O O . VAL A 1 94 ? 37.173 -53.281 -24.874 1.00 47.50 94 VAL A O 1
ATOM 740 N N . SER A 1 95 ? 37.157 -53.446 -27.136 1.00 46.25 95 SER A N 1
ATOM 741 C CA . SER A 1 95 ? 36.424 -54.687 -27.308 1.00 46.25 95 SER A CA 1
ATOM 742 C C . SER A 1 95 ? 37.026 -55.847 -26.525 1.00 46.25 95 SER A C 1
ATOM 744 O O . SER A 1 95 ? 38.209 -56.150 -26.657 1.00 46.25 95 SER A O 1
ATOM 746 N N . SER A 1 96 ? 36.158 -56.575 -25.826 1.00 45.25 96 SER A N 1
ATOM 747 C CA . SER A 1 96 ? 36.337 -58.005 -25.601 1.00 45.25 96 SER A CA 1
ATOM 748 C C . SER A 1 96 ? 36.258 -58.732 -26.942 1.00 45.25 96 SER A C 1
ATOM 750 O O . SER A 1 96 ? 35.217 -58.676 -27.602 1.00 45.25 96 SER A O 1
ATOM 752 N N . ARG A 1 97 ? 37.335 -59.417 -27.322 1.00 51.84 97 ARG A N 1
ATOM 753 C CA . ARG A 1 97 ? 37.343 -60.654 -28.113 1.00 51.84 97 ARG A CA 1
ATOM 754 C C . ARG A 1 97 ? 38.700 -61.324 -27.978 1.00 51.84 97 ARG A C 1
ATOM 756 O O . ARG A 1 97 ? 39.709 -60.618 -28.180 1.00 51.84 97 ARG A O 1
#

Sequence (97 aa):
MSKFHEKAEAQTKQIIGQMLGDELLVQEGKDQQREATEPEPPAKGKDEGKDQGIVRDERGQEQPRDKERAQRVSRVDRGGDPPGKKVRRSSSDVSSR

Organism: NCBI:txid722472